Protein AF-A0A3N2QDE2-F1 (afdb_monomer_lite)

Organism: NCBI:txid247481

InterPro domains:
  IPR025381 Domain of unknown function DUF4296 [PF14129] (43-123)

pLDDT: mean 74.93, std 13.29, range [46.34, 93.94]

Sequence (128 aa):
MKKTTRTLLTFVLSLVLSFLVTQPPSATPPLPPPAPPPPAPIIINDTIFVHIIRDMELLNSWIIDQDFSKETMEALRNQNYQKILALYEVDGASFKESTKYYLTDSVERALSIYKKVYSALEELLPPT

Secondary structure (DSSP, 8-state):
---SHHHHHHHHHHHHHHHHTT------PPPPPPPPPPPPP----HHHHHHHHHHHHHHHHHHHHTT--HHHHHHHHHHHHHHHHHHTT--HHHHHHHHIIIIIHHHHHHHHHHHHHHHHHHHTSPP-

Foldseek 3Di:
DDDDPVVVVVVVVVVVVVVVVPDDPDDDDPDDPPDPDDPDQPPDPVVLLVVLVVVLVVVLVVLVVVPDDPVVSVVVSVVVLVVSCVVSVHDPVSSVVVCCVVPPVVVVVVVVVVVVVVVVVVVVDDDD

Structure (mmCIF, N/CA/C/O backbone):
data_AF-A0A3N2QDE2-F1
#
_entry.id   AF-A0A3N2QDE2-F1
#
loop_
_atom_site.group_PDB
_atom_site.id
_atom_site.type_symbol
_atom_site.label_atom_id
_atom_site.label_alt_id
_atom_site.label_comp_id
_atom_site.label_asym_id
_atom_site.label_entity_id
_atom_site.label_seq_id
_atom_site.pdbx_PDB_ins_code
_atom_site.Cartn_x
_atom_site.Cartn_y
_atom_site.Cartn_z
_atom_site.occupancy
_atom_site.B_iso_or_equiv
_atom_site.auth_seq_id
_atom_site.auth_comp_id
_atom_site.auth_asym_id
_atom_site.auth_atom_id
_atom_site.pdbx_PDB_model_num
ATOM 1 N N . MET A 1 1 ? 36.428 71.397 -51.773 1.00 46.34 1 MET A N 1
ATOM 2 C CA . MET A 1 1 ? 36.933 70.097 -52.271 1.00 46.34 1 MET A CA 1
ATOM 3 C C . MET A 1 1 ? 35.771 69.107 -52.337 1.00 46.34 1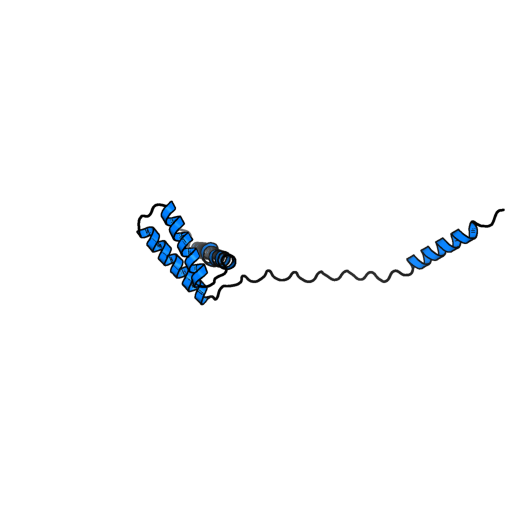 MET A C 1
ATOM 5 O O . MET A 1 1 ? 35.339 68.596 -51.317 1.00 46.34 1 MET A O 1
ATOM 9 N N . LYS A 1 2 ? 35.187 68.933 -53.529 1.00 54.31 2 LYS A N 1
ATOM 10 C CA . LYS A 1 2 ? 34.054 68.042 -53.837 1.00 54.31 2 LYS A CA 1
ATOM 11 C C . LYS A 1 2 ? 34.614 66.817 -54.563 1.00 54.31 2 LYS A C 1
ATOM 13 O O . LYS A 1 2 ? 34.974 66.995 -55.721 1.00 54.31 2 LYS A O 1
ATOM 18 N N . LYS A 1 3 ? 34.717 65.636 -53.928 1.00 53.00 3 LYS A N 1
ATOM 19 C CA . LYS A 1 3 ? 34.875 64.330 -54.629 1.00 53.00 3 LYS A CA 1
ATOM 20 C C . LYS A 1 3 ? 34.899 63.065 -53.742 1.00 53.00 3 LYS A C 1
ATOM 22 O O . LYS A 1 3 ? 35.354 62.037 -54.213 1.00 53.00 3 LYS A O 1
ATOM 27 N N . THR A 1 4 ? 34.386 63.080 -52.508 1.00 56.06 4 THR A N 1
ATOM 28 C CA . THR A 1 4 ? 34.511 61.898 -51.614 1.00 56.06 4 THR A CA 1
ATOM 29 C C . THR A 1 4 ? 33.205 61.113 -51.422 1.00 56.06 4 THR A C 1
ATOM 31 O O . THR A 1 4 ? 33.228 59.946 -51.055 1.00 56.06 4 THR A O 1
ATOM 34 N N . THR A 1 5 ? 32.045 61.693 -51.741 1.00 53.81 5 THR A N 1
ATOM 35 C CA . THR A 1 5 ? 30.739 61.092 -51.400 1.00 53.81 5 THR A CA 1
ATOM 36 C C . THR A 1 5 ? 30.203 60.100 -52.443 1.00 53.81 5 THR A C 1
ATOM 38 O O . THR A 1 5 ? 29.300 59.327 -52.145 1.00 53.81 5 THR A O 1
ATOM 41 N N . ARG A 1 6 ? 30.751 60.087 -53.669 1.00 52.44 6 ARG A N 1
ATOM 42 C CA . ARG A 1 6 ? 30.281 59.189 -54.745 1.00 52.44 6 ARG A CA 1
ATOM 43 C C . ARG A 1 6 ? 30.857 57.774 -54.672 1.00 52.44 6 ARG A C 1
ATOM 45 O O . ARG A 1 6 ? 30.220 56.863 -55.172 1.00 52.44 6 ARG A O 1
ATOM 52 N N . THR A 1 7 ? 32.008 57.573 -54.035 1.00 53.81 7 THR A N 1
ATOM 53 C CA . THR A 1 7 ? 32.658 56.252 -53.967 1.00 53.81 7 THR A CA 1
ATOM 54 C C . THR A 1 7 ? 32.082 55.389 -52.844 1.00 53.81 7 THR A C 1
ATOM 56 O O . THR A 1 7 ? 31.934 54.184 -53.007 1.00 53.81 7 THR A O 1
ATOM 59 N N . LEU A 1 8 ? 31.679 56.006 -51.726 1.00 53.50 8 LEU A N 1
ATOM 60 C CA . LEU A 1 8 ? 31.118 55.286 -50.580 1.00 53.50 8 LEU A CA 1
ATOM 61 C C . LEU A 1 8 ? 29.722 54.710 -50.883 1.00 53.50 8 LEU A C 1
ATOM 63 O O . LEU A 1 8 ? 29.414 53.592 -50.484 1.00 53.50 8 LEU A O 1
ATOM 67 N N . LEU A 1 9 ? 28.900 55.451 -51.637 1.00 53.97 9 LEU A N 1
ATOM 68 C CA . LEU A 1 9 ? 27.537 55.037 -51.981 1.00 53.97 9 LEU A CA 1
ATOM 69 C C . LEU A 1 9 ? 27.529 53.797 -52.893 1.00 53.97 9 LEU A C 1
ATOM 71 O O . LEU A 1 9 ? 26.714 52.900 -52.703 1.00 53.97 9 LEU A O 1
ATOM 75 N N . THR A 1 10 ? 28.473 53.709 -53.833 1.00 56.34 10 THR A N 1
ATOM 76 C CA . THR A 1 10 ? 28.599 52.566 -54.752 1.00 56.34 10 THR A CA 1
ATOM 77 C C . THR A 1 10 ? 29.089 51.304 -54.039 1.00 56.34 10 THR A C 1
ATOM 79 O O . THR A 1 10 ? 28.618 50.211 -54.343 1.00 56.34 10 THR A O 1
ATOM 82 N N . PHE A 1 11 ? 29.978 51.441 -53.048 1.00 57.97 11 PHE A N 1
ATOM 83 C CA . PHE A 1 11 ? 30.447 50.307 -52.244 1.00 57.97 11 PHE A CA 1
ATOM 84 C C . PHE A 1 11 ? 29.346 49.732 -51.348 1.00 57.97 11 PHE A C 1
ATOM 86 O O . PHE A 1 11 ? 29.175 48.517 -51.302 1.00 57.97 11 PHE A O 1
ATOM 93 N N . VAL A 1 12 ? 28.556 50.586 -50.689 1.00 60.44 12 VAL A N 1
ATOM 94 C CA . VAL A 1 12 ? 27.446 50.132 -49.833 1.00 60.44 12 VAL A CA 1
ATOM 95 C C . VAL A 1 12 ? 26.344 49.476 -50.670 1.00 60.44 12 VAL A C 1
ATOM 97 O O . VAL A 1 12 ? 25.845 48.417 -50.297 1.00 60.44 12 VAL A O 1
ATOM 100 N N . LEU A 1 13 ? 26.020 50.032 -51.844 1.00 57.16 13 LEU A N 1
ATOM 101 C CA . LEU A 1 13 ? 25.009 49.457 -52.736 1.00 57.16 13 LEU A CA 1
ATOM 102 C C . LEU A 1 13 ? 25.439 48.089 -53.300 1.00 57.16 13 LEU A C 1
ATOM 104 O O . LEU A 1 13 ? 24.618 47.179 -53.392 1.00 57.16 13 LEU A O 1
ATOM 108 N N . SER A 1 14 ? 26.730 47.910 -53.606 1.00 56.47 14 SER A N 1
ATOM 109 C CA . SER A 1 14 ? 27.271 46.633 -54.093 1.00 56.47 14 SER A CA 1
ATOM 110 C C . SER A 1 14 ? 27.391 45.569 -52.992 1.00 56.47 14 SER A C 1
ATOM 112 O O . SER A 1 14 ? 27.295 44.376 -53.287 1.00 56.47 14 SER A O 1
ATOM 114 N N . LEU A 1 15 ? 27.546 45.979 -51.726 1.00 57.53 15 LEU A N 1
ATOM 115 C CA . LEU A 1 15 ? 27.544 45.065 -50.579 1.00 57.53 15 LEU A CA 1
ATOM 116 C C . LEU A 1 15 ? 26.126 44.550 -50.279 1.00 57.53 15 LEU A C 1
ATOM 118 O O . LEU A 1 15 ? 25.944 43.364 -50.014 1.00 57.53 15 LEU A O 1
ATOM 122 N N . VAL A 1 16 ? 25.117 45.423 -50.383 1.00 58.28 16 VAL A N 1
ATOM 123 C CA . VAL A 1 16 ? 23.704 45.073 -50.156 1.00 58.28 16 VAL A CA 1
ATOM 124 C C . VAL A 1 16 ? 23.155 44.190 -51.282 1.00 58.28 16 VAL A C 1
ATOM 126 O O . VAL A 1 16 ? 22.449 43.223 -51.000 1.00 58.28 16 VAL A O 1
ATOM 129 N N . LEU A 1 17 ? 23.532 44.442 -52.545 1.00 54.09 17 LEU A N 1
ATOM 130 C CA . LEU A 1 17 ? 23.137 43.579 -53.669 1.00 54.09 17 LEU A CA 1
ATOM 131 C C . LEU A 1 17 ? 23.754 42.173 -53.578 1.00 54.09 17 LEU A C 1
ATOM 133 O O . LEU A 1 17 ? 23.081 41.193 -53.884 1.00 54.09 17 LEU A O 1
ATOM 137 N N . SER A 1 18 ? 25.001 42.062 -53.107 1.00 54.56 18 SER A N 1
ATOM 138 C CA . SER A 1 18 ? 25.666 40.763 -52.900 1.00 54.56 18 SER A CA 1
ATOM 139 C C . SER A 1 18 ? 25.034 39.954 -51.756 1.00 54.56 18 SER A C 1
ATOM 141 O O . SER A 1 18 ? 25.024 38.723 -51.792 1.00 54.56 18 SER A O 1
ATOM 143 N N . PHE A 1 19 ? 24.456 40.636 -50.760 1.00 53.88 19 PHE A N 1
ATOM 144 C CA . PHE A 1 19 ? 23.750 39.996 -49.647 1.00 53.88 19 PHE A CA 1
ATOM 145 C C . PHE A 1 19 ? 22.353 39.483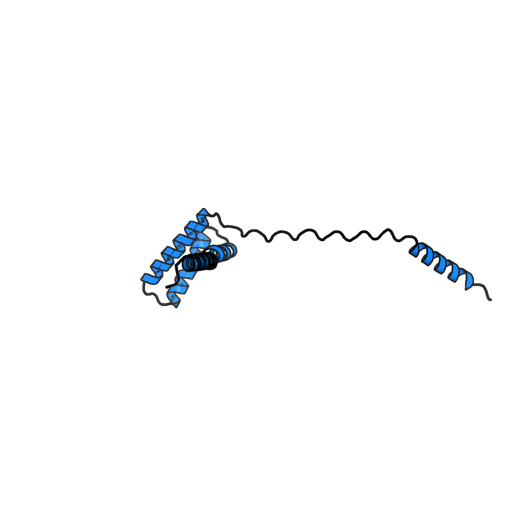 -50.033 1.00 53.88 19 PHE A C 1
ATOM 147 O O . PHE A 1 19 ? 21.908 38.480 -49.480 1.00 53.88 19 PHE A O 1
ATOM 154 N N . LEU A 1 20 ? 21.670 40.116 -50.998 1.00 50.72 20 LEU A N 1
ATOM 155 C CA . LEU A 1 20 ? 20.339 39.679 -51.446 1.00 50.72 20 LEU A CA 1
ATOM 156 C C . LEU A 1 20 ? 20.362 38.458 -52.382 1.00 50.72 20 LEU A C 1
ATOM 158 O O . LEU A 1 20 ? 19.394 37.706 -52.409 1.00 50.72 20 LEU A O 1
ATOM 162 N N . VAL A 1 21 ? 21.442 38.242 -53.141 1.00 53.72 21 VAL A N 1
ATOM 163 C CA . VAL A 1 21 ? 21.528 37.149 -54.137 1.00 53.72 21 VAL A CA 1
ATOM 164 C C . VAL A 1 21 ? 21.965 35.810 -53.516 1.00 53.72 21 VAL A C 1
ATOM 166 O O . VAL A 1 21 ? 21.837 34.765 -54.147 1.00 53.72 21 VAL A O 1
ATOM 169 N N . THR A 1 22 ? 22.403 35.804 -52.254 1.00 46.81 22 THR A N 1
ATOM 170 C CA . THR A 1 22 ? 22.934 34.605 -51.576 1.00 46.81 22 THR A CA 1
ATOM 171 C C . THR A 1 22 ? 21.992 34.073 -50.490 1.00 46.81 22 THR A C 1
ATOM 173 O O . THR A 1 22 ? 22.444 33.622 -49.439 1.00 46.81 22 THR A O 1
ATOM 176 N N . GLN A 1 23 ? 20.674 34.127 -50.701 1.00 52.31 23 GLN A N 1
ATOM 177 C CA . GLN A 1 23 ? 19.757 33.354 -49.861 1.00 52.31 23 GLN A CA 1
ATOM 178 C C . GLN A 1 23 ? 19.610 31.936 -50.433 1.00 52.31 23 GLN A C 1
ATOM 180 O O . GLN A 1 23 ? 19.085 31.780 -51.537 1.00 52.31 23 GLN A O 1
ATOM 185 N N . PRO A 1 24 ? 20.071 30.890 -49.722 1.00 59.91 24 PRO A N 1
ATOM 186 C CA . PRO A 1 24 ? 19.755 29.519 -50.095 1.00 59.91 24 PRO A CA 1
ATOM 187 C C . PRO A 1 24 ? 18.236 29.289 -49.985 1.00 59.91 24 PRO A C 1
ATOM 189 O O . PRO A 1 24 ? 17.568 29.972 -49.201 1.00 59.91 24 PRO A O 1
ATOM 192 N N . PRO A 1 25 ? 17.670 28.336 -50.748 1.00 56.22 25 PRO A N 1
ATOM 193 C CA . PRO A 1 25 ? 16.259 27.992 -50.633 1.00 56.22 25 PRO A CA 1
ATOM 194 C C . PRO A 1 25 ? 15.939 27.641 -49.178 1.00 56.22 25 PRO A C 1
ATOM 196 O O . PRO A 1 25 ? 16.648 26.855 -48.549 1.00 56.22 25 PRO A O 1
ATOM 199 N N . SER A 1 26 ? 14.893 28.268 -48.639 1.00 59.03 26 SER A N 1
ATOM 200 C CA . SER A 1 26 ? 14.425 28.048 -47.274 1.00 59.03 26 SER A CA 1
ATOM 201 C C . SER A 1 26 ? 14.039 26.576 -47.115 1.00 59.03 26 SER A C 1
ATOM 203 O O . SER A 1 26 ? 12.999 26.134 -47.600 1.00 59.03 26 SER A O 1
ATOM 205 N N . ALA A 1 27 ? 14.921 25.800 -46.488 1.00 60.44 27 ALA A N 1
ATOM 206 C CA . ALA A 1 27 ? 14.602 24.459 -46.043 1.00 60.44 27 ALA A CA 1
ATOM 207 C C . ALA A 1 27 ? 13.598 24.587 -44.893 1.00 60.44 27 ALA A C 1
ATOM 209 O O . ALA A 1 27 ? 13.864 25.260 -43.896 1.00 60.44 27 ALA A O 1
ATOM 210 N N . THR A 1 28 ? 12.436 23.956 -45.046 1.00 63.75 28 THR A N 1
ATOM 211 C CA . THR A 1 28 ? 11.473 23.735 -43.963 1.00 63.75 28 THR A CA 1
ATOM 212 C C . THR A 1 28 ? 12.202 23.264 -42.702 1.00 63.75 28 THR A C 1
ATOM 214 O O . THR A 1 28 ? 13.023 22.346 -42.809 1.00 63.75 28 THR A O 1
ATOM 217 N N . PRO A 1 29 ? 11.930 23.851 -41.520 1.00 66.06 29 PRO A N 1
ATOM 218 C CA . PRO A 1 29 ? 12.539 23.378 -40.288 1.00 66.06 29 PRO A CA 1
ATOM 219 C C . PRO A 1 29 ? 12.165 21.902 -40.089 1.00 66.06 29 PRO A C 1
ATOM 221 O O . PRO A 1 29 ? 11.010 21.534 -40.327 1.00 66.06 29 PRO A O 1
ATOM 224 N N . PRO A 1 30 ? 13.116 21.040 -39.693 1.00 68.94 30 PRO A N 1
ATOM 225 C CA . PRO A 1 30 ? 12.791 19.663 -39.367 1.00 68.94 30 PRO A CA 1
ATOM 226 C C . PRO A 1 30 ? 11.751 19.659 -38.243 1.00 68.94 30 PRO A C 1
ATOM 228 O O . PRO A 1 30 ? 11.862 20.425 -37.283 1.00 68.94 30 PRO A O 1
ATOM 231 N N . LEU A 1 31 ? 10.727 18.811 -38.379 1.00 68.31 31 LEU A N 1
ATOM 232 C CA . LEU A 1 31 ? 9.784 18.526 -37.299 1.00 68.31 31 LEU A CA 1
ATOM 233 C C . LEU A 1 31 ? 10.585 18.213 -36.023 1.00 68.31 31 LEU A C 1
ATOM 235 O O . LEU A 1 31 ? 11.539 17.430 -36.106 1.00 68.31 31 LEU A O 1
ATOM 239 N N . PRO A 1 32 ? 10.245 18.811 -34.862 1.00 73.44 32 PRO A N 1
ATOM 240 C CA . PRO A 1 32 ? 10.893 18.440 -33.617 1.00 73.44 32 PRO A CA 1
ATOM 241 C C . PRO A 1 32 ? 10.736 16.927 -33.426 1.00 73.44 32 PRO A C 1
ATOM 243 O O . PRO A 1 32 ? 9.671 16.383 -33.746 1.00 73.44 32 PRO A O 1
ATOM 246 N N . PRO A 1 33 ? 11.788 16.231 -32.962 1.00 77.44 33 PRO A N 1
ATOM 247 C CA . PRO A 1 33 ? 11.696 14.804 -32.709 1.00 77.44 33 PRO A CA 1
ATOM 248 C C . PRO A 1 33 ? 10.500 14.539 -31.783 1.00 77.44 33 PRO A C 1
ATOM 250 O O . PRO A 1 33 ? 10.231 15.360 -30.898 1.00 77.44 33 PRO A O 1
ATOM 253 N N . PRO A 1 34 ? 9.760 13.434 -31.986 1.00 75.69 34 PRO A N 1
ATOM 254 C CA . PRO A 1 34 ? 8.667 13.075 -31.096 1.00 75.69 34 PRO A CA 1
ATOM 255 C C . PRO A 1 34 ? 9.181 13.082 -29.656 1.00 75.69 34 PRO A C 1
ATOM 257 O O . PRO A 1 34 ? 10.261 12.554 -29.376 1.00 75.69 34 PRO A O 1
ATOM 260 N N . ALA A 1 35 ? 8.428 13.735 -28.766 1.00 77.00 35 ALA A N 1
ATOM 261 C CA . ALA A 1 35 ? 8.758 13.758 -27.351 1.00 77.00 35 ALA A CA 1
ATOM 262 C C . ALA A 1 35 ? 8.964 12.311 -26.869 1.00 77.00 35 ALA A C 1
ATOM 264 O O . ALA A 1 35 ? 8.201 11.430 -27.288 1.00 77.00 35 ALA A O 1
ATOM 265 N N . PRO A 1 36 ? 9.976 12.047 -26.023 1.00 74.56 36 PRO A N 1
ATOM 266 C CA . PRO A 1 36 ? 10.140 10.730 -25.433 1.00 74.56 36 PRO A CA 1
ATOM 267 C C . PRO A 1 36 ? 8.810 10.306 -24.801 1.00 74.56 36 PRO A C 1
ATOM 269 O O . PRO A 1 36 ? 8.163 11.147 -24.162 1.00 74.56 36 PRO A O 1
ATOM 272 N N . PRO A 1 37 ? 8.375 9.046 -24.975 1.00 69.88 37 PRO A N 1
ATOM 273 C CA . PRO A 1 37 ? 7.235 8.551 -24.223 1.00 69.88 37 PRO A CA 1
ATOM 274 C C . PRO A 1 37 ? 7.491 8.806 -22.730 1.00 69.88 37 PRO A C 1
ATOM 276 O O . PRO A 1 37 ? 8.648 8.724 -22.296 1.00 69.88 37 PRO A O 1
ATOM 279 N N . PRO A 1 38 ? 6.450 9.153 -21.948 1.00 64.56 38 PRO A N 1
ATOM 280 C CA . PRO A 1 38 ? 6.613 9.310 -20.513 1.00 64.56 38 PRO A CA 1
ATOM 28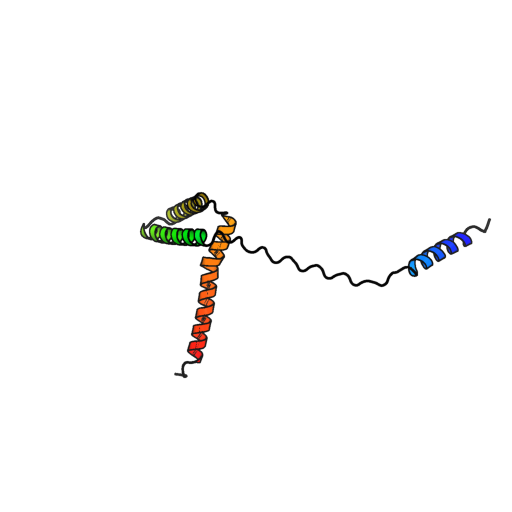1 C C . PRO A 1 38 ? 7.286 8.047 -19.962 1.00 64.56 38 PRO A C 1
ATOM 283 O O . PRO A 1 38 ? 6.971 6.949 -20.439 1.00 64.56 38 PRO A O 1
ATOM 286 N N . PRO A 1 39 ? 8.242 8.184 -19.025 1.00 55.66 39 PRO A N 1
ATOM 287 C CA . PRO A 1 39 ? 8.915 7.030 -18.455 1.00 55.66 39 PRO A CA 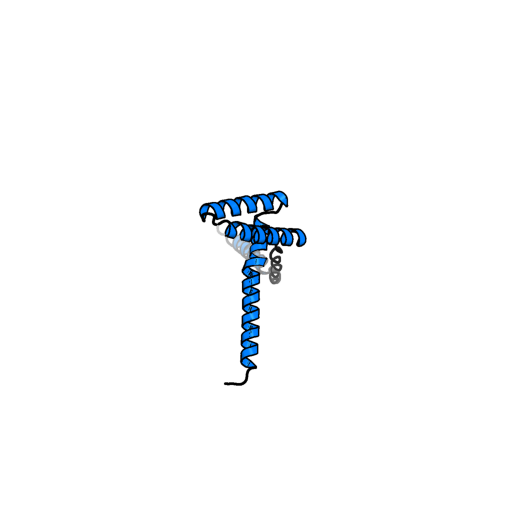1
ATOM 288 C C . PRO A 1 39 ? 7.853 6.053 -17.961 1.00 55.66 39 PRO A C 1
ATOM 290 O O . PRO A 1 39 ? 6.913 6.445 -17.265 1.00 55.66 39 PRO A O 1
ATOM 293 N N . ALA A 1 40 ? 7.971 4.793 -18.385 1.00 56.41 40 ALA A N 1
ATOM 294 C CA . ALA A 1 40 ? 7.109 3.747 -17.869 1.00 56.41 40 ALA A CA 1
ATOM 295 C C . ALA A 1 40 ? 7.248 3.748 -16.338 1.00 56.41 40 ALA A C 1
ATOM 297 O O . ALA A 1 40 ? 8.380 3.883 -15.853 1.00 56.41 40 ALA A O 1
ATOM 298 N N . PRO A 1 41 ? 6.140 3.641 -15.581 1.00 56.19 41 PRO A N 1
ATOM 299 C CA . PRO A 1 41 ? 6.234 3.544 -14.134 1.00 56.19 41 PRO A CA 1
ATOM 300 C C . PRO A 1 41 ? 7.201 2.408 -13.813 1.00 56.19 41 PRO A C 1
ATOM 302 O O . PRO A 1 41 ? 7.128 1.340 -14.426 1.00 56.19 41 PRO A O 1
ATOM 305 N N . ILE A 1 42 ? 8.152 2.659 -12.914 1.00 61.66 42 ILE A N 1
ATOM 306 C CA . ILE A 1 42 ? 9.060 1.620 -12.441 1.00 61.66 42 ILE A CA 1
ATOM 307 C C . ILE A 1 42 ? 8.188 0.659 -11.642 1.00 61.66 42 ILE A C 1
ATOM 309 O O . ILE A 1 42 ? 7.889 0.886 -10.471 1.00 61.66 42 ILE A O 1
ATOM 313 N N . ILE A 1 43 ? 7.708 -0.380 -12.318 1.00 57.12 43 ILE A N 1
ATOM 314 C CA . ILE A 1 43 ? 6.948 -1.440 -11.686 1.00 57.12 43 ILE A CA 1
ATOM 315 C C . ILE A 1 43 ? 7.944 -2.172 -10.790 1.00 57.12 43 ILE A C 1
ATOM 317 O O . ILE A 1 43 ? 8.854 -2.858 -11.261 1.00 57.12 43 ILE A O 1
ATOM 321 N N . ILE A 1 44 ? 7.808 -1.947 -9.483 1.00 65.19 44 ILE A N 1
ATOM 322 C CA . ILE A 1 44 ? 8.443 -2.766 -8.450 1.00 65.19 44 ILE A CA 1
ATOM 323 C C . ILE A 1 44 ? 8.160 -4.212 -8.820 1.00 65.19 44 ILE A C 1
ATOM 325 O O . ILE A 1 44 ? 7.005 -4.511 -9.103 1.00 65.19 44 ILE A O 1
ATOM 329 N N . ASN A 1 45 ? 9.194 -5.064 -8.832 1.00 71.81 45 ASN A N 1
ATOM 330 C CA . ASN A 1 45 ? 9.099 -6.497 -9.133 1.00 71.81 45 ASN A CA 1
ATOM 331 C C . ASN A 1 45 ? 7.699 -7.030 -8.797 1.00 71.81 45 ASN A C 1
ATOM 333 O O . ASN A 1 45 ? 7.337 -7.060 -7.619 1.00 71.81 45 ASN A O 1
ATOM 337 N N . ASP A 1 46 ? 6.930 -7.407 -9.824 1.00 73.31 46 ASP A N 1
ATOM 338 C CA . ASP A 1 46 ? 5.494 -7.697 -9.709 1.00 73.31 46 ASP A CA 1
ATOM 339 C C . ASP A 1 46 ? 5.186 -8.667 -8.566 1.00 73.31 46 ASP A C 1
ATOM 341 O O . ASP A 1 46 ? 4.192 -8.527 -7.855 1.00 73.31 46 ASP A O 1
ATOM 345 N N . THR A 1 47 ? 6.085 -9.626 -8.333 1.00 78.12 47 THR A N 1
ATOM 346 C CA . THR A 1 47 ? 5.943 -10.586 -7.238 1.00 78.12 47 THR A CA 1
ATOM 347 C C . THR A 1 47 ? 6.056 -9.895 -5.882 1.00 78.12 47 THR A C 1
ATOM 349 O O . THR A 1 47 ? 5.196 -10.094 -5.030 1.00 78.12 47 THR A O 1
ATOM 352 N N . ILE A 1 48 ? 7.077 -9.061 -5.671 1.00 79.31 48 ILE A N 1
ATOM 353 C CA . ILE A 1 48 ? 7.261 -8.306 -4.422 1.00 79.31 48 ILE A CA 1
ATOM 354 C C . ILE A 1 48 ? 6.084 -7.350 -4.209 1.00 79.31 48 ILE A C 1
ATOM 356 O O . ILE A 1 48 ? 5.530 -7.300 -3.114 1.00 79.31 48 ILE A O 1
ATOM 360 N N . PHE A 1 49 ? 5.650 -6.656 -5.263 1.00 80.56 49 PHE A N 1
ATOM 361 C CA . PHE A 1 49 ? 4.513 -5.744 -5.194 1.00 80.56 49 PHE A CA 1
ATOM 362 C C . PHE A 1 49 ? 3.232 -6.455 -4.728 1.00 80.56 49 PHE A C 1
ATOM 364 O O . PHE A 1 49 ? 2.590 -5.998 -3.783 1.00 80.56 49 PHE A O 1
ATOM 371 N N . VAL A 1 50 ? 2.898 -7.613 -5.309 1.00 81.50 50 VAL A N 1
ATOM 372 C CA . VAL A 1 50 ? 1.721 -8.406 -4.905 1.00 81.50 50 VAL A CA 1
ATOM 373 C C . VAL A 1 50 ? 1.797 -8.842 -3.440 1.00 81.50 50 VAL A C 1
ATOM 375 O O . VAL A 1 50 ? 0.800 -8.745 -2.723 1.00 81.50 50 VAL A O 1
ATOM 378 N N . HIS A 1 51 ? 2.966 -9.296 -2.977 1.00 83.38 51 HIS A N 1
ATOM 379 C CA . HIS A 1 51 ? 3.144 -9.694 -1.577 1.00 83.38 51 HIS A CA 1
ATOM 380 C C . HIS A 1 51 ? 2.941 -8.509 -0.634 1.00 83.38 51 HIS A C 1
ATOM 382 O O . HIS A 1 51 ? 2.209 -8.629 0.344 1.00 83.38 51 HIS A O 1
ATOM 388 N N . ILE A 1 52 ? 3.513 -7.353 -0.968 1.00 84.31 52 ILE A N 1
ATOM 389 C CA . ILE A 1 52 ? 3.370 -6.138 -0.170 1.00 84.31 52 ILE A CA 1
ATOM 390 C C . ILE A 1 52 ? 1.904 -5.697 -0.078 1.00 84.31 52 ILE A C 1
ATOM 392 O O . ILE A 1 52 ? 1.429 -5.404 1.019 1.00 84.31 52 ILE A O 1
ATOM 396 N N . ILE A 1 53 ? 1.184 -5.650 -1.203 1.00 83.31 53 ILE A N 1
ATOM 397 C CA . ILE A 1 53 ? -0.225 -5.237 -1.217 1.00 83.31 53 ILE A CA 1
ATOM 398 C C . ILE A 1 53 ? -1.067 -6.173 -0.348 1.00 83.31 53 ILE A C 1
ATOM 400 O O . ILE A 1 53 ? -1.801 -5.701 0.520 1.00 83.31 53 ILE A O 1
ATOM 404 N N . ARG A 1 54 ? -0.893 -7.489 -0.505 1.00 84.69 54 ARG A N 1
ATOM 405 C CA . ARG A 1 54 ? -1.582 -8.490 0.317 1.00 84.69 54 ARG A CA 1
ATOM 406 C C . ARG A 1 54 ? -1.276 -8.312 1.807 1.00 84.69 54 ARG A C 1
ATOM 408 O O . ARG A 1 54 ? -2.186 -8.342 2.631 1.00 84.69 54 ARG A O 1
ATOM 415 N N . ASP A 1 55 ? -0.008 -8.128 2.164 1.00 84.75 55 ASP A N 1
ATOM 416 C CA . ASP A 1 55 ? 0.405 -7.971 3.560 1.00 84.75 55 ASP A CA 1
ATOM 417 C C . ASP A 1 55 ? -0.167 -6.668 4.165 1.00 84.75 55 ASP A C 1
ATOM 419 O O . ASP A 1 55 ? -0.595 -6.657 5.322 1.00 84.75 55 ASP A O 1
ATOM 423 N N . MET A 1 56 ? -0.264 -5.586 3.377 1.00 83.94 56 MET A N 1
ATOM 424 C CA . MET A 1 56 ? -0.933 -4.341 3.782 1.00 83.94 56 MET A CA 1
ATOM 425 C C . MET A 1 56 ? -2.441 -4.516 3.994 1.00 83.94 56 MET A C 1
ATOM 427 O O . MET A 1 56 ? -2.984 -3.966 4.954 1.00 83.94 56 MET A O 1
ATOM 431 N N . GLU A 1 57 ? -3.128 -5.257 3.124 1.00 84.69 57 GLU A N 1
ATOM 432 C CA . GLU A 1 57 ? -4.560 -5.547 3.268 1.00 84.69 57 GLU A CA 1
ATOM 433 C C . GLU A 1 57 ? -4.837 -6.361 4.535 1.00 84.69 57 GLU A C 1
ATOM 435 O O . GLU A 1 57 ? -5.661 -5.949 5.353 1.00 84.69 57 GLU A O 1
ATOM 440 N N . LEU A 1 58 ? -4.087 -7.448 4.753 1.00 85.25 58 LEU A N 1
ATOM 441 C CA . LEU A 1 58 ? -4.208 -8.289 5.949 1.00 85.25 58 LEU A CA 1
ATOM 442 C C . LEU A 1 58 ? -3.967 -7.492 7.233 1.00 85.25 58 LEU A C 1
ATOM 444 O O . LEU A 1 58 ? -4.725 -7.609 8.198 1.00 85.25 58 LEU A O 1
ATOM 448 N N . LEU A 1 59 ? -2.939 -6.644 7.236 1.00 84.50 59 LEU A N 1
ATOM 449 C CA . LEU A 1 59 ? -2.640 -5.785 8.372 1.00 84.50 59 LEU A CA 1
ATOM 450 C C . LEU A 1 59 ? -3.756 -4.763 8.622 1.00 84.50 59 LEU A C 1
ATOM 452 O O . LEU A 1 59 ? -4.136 -4.544 9.771 1.00 84.50 59 LEU A O 1
ATOM 456 N N . ASN A 1 60 ? -4.285 -4.129 7.573 1.00 84.38 60 ASN A N 1
ATOM 457 C CA . ASN A 1 60 ? -5.373 -3.165 7.712 1.00 84.38 60 ASN A CA 1
ATOM 458 C C . ASN A 1 60 ? -6.635 -3.816 8.279 1.00 84.38 60 ASN A C 1
ATOM 460 O O . ASN A 1 60 ? -7.262 -3.219 9.154 1.00 84.38 60 ASN A O 1
ATOM 464 N N . SER A 1 61 ? -6.976 -5.021 7.818 1.00 84.56 61 SER A N 1
ATOM 465 C CA . SER A 1 61 ? -8.084 -5.808 8.362 1.00 84.56 61 SER A CA 1
ATOM 466 C C . SER A 1 61 ? -7.868 -6.136 9.834 1.00 84.56 61 SER A C 1
ATOM 468 O O . SER A 1 61 ? -8.769 -5.912 10.638 1.00 84.56 61 SER A O 1
ATOM 470 N N . TRP A 1 62 ? -6.667 -6.589 10.204 1.00 89.12 62 TRP A N 1
ATOM 471 C CA . TRP A 1 62 ? -6.345 -6.888 11.597 1.00 89.12 62 TRP A CA 1
ATOM 472 C C . TRP A 1 62 ? -6.444 -5.644 12.489 1.00 89.12 62 TRP A C 1
ATOM 474 O O . TRP A 1 62 ? -7.092 -5.702 13.523 1.00 89.12 62 TRP A O 1
ATOM 484 N N . ILE A 1 63 ? -5.880 -4.499 12.081 1.00 85.69 63 ILE A N 1
ATOM 485 C CA . ILE A 1 63 ? -5.927 -3.248 12.865 1.00 85.69 63 ILE A CA 1
ATOM 486 C C . ILE A 1 63 ? -7.371 -2.789 13.120 1.00 85.69 63 ILE A C 1
ATOM 488 O O . ILE A 1 63 ? -7.666 -2.321 14.217 1.00 85.69 63 ILE A O 1
ATOM 492 N N . ILE A 1 64 ? -8.253 -2.905 12.120 1.00 82.94 64 ILE A N 1
ATOM 493 C CA . ILE A 1 64 ? -9.671 -2.525 12.247 1.00 82.94 64 ILE A CA 1
ATOM 494 C C . ILE A 1 64 ? -10.383 -3.393 13.293 1.00 82.94 64 ILE A C 1
ATOM 496 O O . ILE A 1 64 ? -11.228 -2.888 14.025 1.00 82.94 64 ILE A O 1
ATOM 500 N N . ASP A 1 65 ? -10.019 -4.670 13.391 1.00 89.00 65 ASP A N 1
ATOM 501 C CA . ASP A 1 65 ? -10.617 -5.625 14.329 1.00 89.00 65 ASP A CA 1
ATOM 502 C C . ASP A 1 65 ? -10.230 -5.366 15.801 1.00 89.00 65 ASP A C 1
ATOM 504 O O . ASP A 1 65 ? -10.896 -5.838 16.714 1.00 89.00 65 ASP A O 1
ATOM 508 N N . GLN A 1 66 ? -9.170 -4.590 16.060 1.00 87.06 66 GLN A N 1
ATOM 509 C CA . GLN A 1 66 ? -8.650 -4.359 17.416 1.00 87.06 66 GLN A CA 1
ATOM 510 C C . GLN A 1 66 ? -9.275 -3.157 18.161 1.00 87.06 66 GLN A C 1
ATOM 512 O O . GLN A 1 66 ? -8.817 -2.827 19.252 1.00 87.06 66 GLN A O 1
ATOM 517 N N . ASP A 1 67 ? -10.279 -2.482 17.588 1.00 89.56 67 ASP A N 1
ATOM 518 C CA . ASP A 1 67 ? -10.975 -1.317 18.181 1.00 89.56 67 ASP A CA 1
ATOM 519 C C . ASP A 1 67 ? -10.034 -0.186 18.665 1.00 89.56 67 ASP A C 1
ATOM 521 O O . ASP A 1 67 ? -10.239 0.476 19.685 1.00 89.56 67 ASP A O 1
ATOM 525 N N . PHE A 1 68 ? -8.937 0.039 17.934 1.00 90.25 68 PHE A N 1
ATOM 526 C CA . PHE A 1 68 ? -8.002 1.117 18.244 1.00 90.25 68 PHE A CA 1
ATOM 527 C C . PHE A 1 68 ? -8.592 2.498 17.941 1.00 90.25 68 PHE A C 1
ATOM 529 O O . PHE A 1 68 ? -9.351 2.694 16.991 1.00 90.25 68 PHE A O 1
ATOM 536 N N . SER A 1 69 ? -8.135 3.510 18.688 1.00 93.25 69 SER A N 1
ATOM 537 C CA . SER A 1 69 ? -8.425 4.906 18.349 1.00 93.25 69 SER A CA 1
ATOM 538 C C . SER A 1 69 ? -7.916 5.251 16.941 1.00 93.25 69 SER A C 1
ATOM 540 O O . SER A 1 69 ? -6.918 4.696 16.473 1.00 93.25 69 SER A O 1
ATOM 542 N N . LYS A 1 70 ? -8.561 6.214 16.271 1.00 90.44 70 LYS A N 1
ATO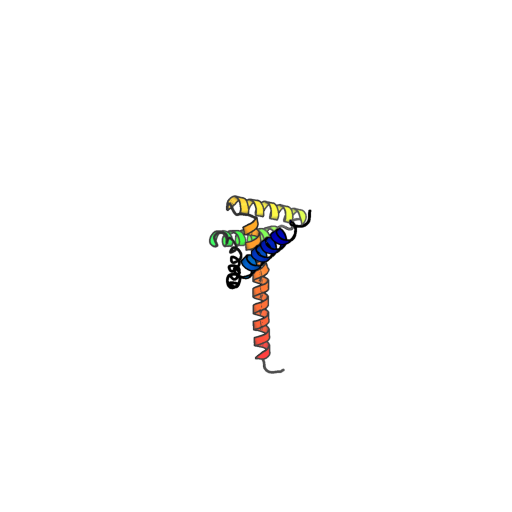M 543 C CA . LYS A 1 70 ? -8.164 6.649 14.922 1.00 90.44 70 LYS A CA 1
ATOM 544 C C . LYS A 1 70 ? -6.697 7.086 14.845 1.00 90.44 70 LYS A C 1
ATOM 546 O O . LYS A 1 70 ? -5.998 6.687 13.920 1.00 90.44 70 LYS A O 1
ATOM 551 N N . GLU A 1 71 ? -6.230 7.850 15.830 1.00 93.94 71 GLU A N 1
ATOM 552 C CA . GLU A 1 71 ? -4.838 8.307 15.908 1.00 93.94 71 GLU A CA 1
ATOM 553 C C . GLU A 1 71 ? -3.867 7.124 16.025 1.00 93.94 71 GLU A C 1
ATOM 555 O O . GLU A 1 71 ? -2.879 7.040 15.294 1.00 93.94 71 GLU A O 1
ATOM 560 N N . THR A 1 72 ? -4.186 6.151 16.884 1.00 92.00 72 THR A N 1
ATOM 561 C CA . THR A 1 72 ? -3.389 4.928 17.040 1.00 92.00 72 THR A CA 1
ATOM 562 C C . THR A 1 72 ? -3.368 4.104 15.753 1.00 92.00 72 THR A C 1
ATOM 564 O O . THR A 1 72 ? -2.306 3.631 15.349 1.00 92.00 72 THR A O 1
ATOM 567 N N . MET A 1 73 ? -4.511 3.959 15.075 1.00 90.25 73 MET A N 1
ATOM 568 C CA . MET A 1 73 ? -4.586 3.257 13.792 1.00 90.25 73 MET A CA 1
ATOM 569 C C . MET A 1 73 ? -3.712 3.923 12.728 1.00 90.25 73 MET A C 1
ATOM 571 O O . MET A 1 73 ? -2.983 3.231 12.018 1.00 90.25 73 MET A O 1
ATOM 575 N N . GLU A 1 74 ? -3.756 5.251 12.615 1.00 89.69 74 GLU A N 1
ATOM 576 C CA . GLU A 1 74 ? -2.939 6.003 11.656 1.00 89.69 74 GLU A CA 1
ATOM 577 C C . GLU A 1 74 ? -1.442 5.861 11.957 1.00 89.69 74 GLU A C 1
ATOM 579 O O . GLU A 1 74 ? -0.657 5.575 11.047 1.00 89.69 74 GLU A O 1
ATOM 584 N N . ALA A 1 75 ? -1.047 5.962 13.230 1.00 91.75 75 ALA A N 1
ATOM 585 C CA . ALA A 1 75 ? 0.337 5.769 13.654 1.00 91.75 75 ALA A CA 1
ATOM 586 C C . ALA A 1 75 ? 0.845 4.348 13.348 1.00 91.75 75 ALA A C 1
ATOM 588 O O . ALA A 1 75 ? 1.924 4.193 12.768 1.00 91.75 75 ALA A O 1
ATOM 589 N N . LEU A 1 76 ? 0.058 3.314 13.671 1.00 88.88 76 LEU A N 1
ATOM 590 C CA . LEU A 1 76 ? 0.398 1.913 13.393 1.00 88.88 76 LEU A CA 1
ATOM 591 C C . LEU A 1 76 ? 0.502 1.643 11.891 1.00 88.88 76 LEU A C 1
ATOM 593 O O . LEU A 1 76 ? 1.467 1.021 11.440 1.00 88.88 76 LEU A O 1
ATOM 597 N N . ARG A 1 77 ? -0.456 2.134 11.098 1.00 87.56 77 ARG A N 1
ATOM 598 C CA . ARG A 1 77 ? -0.430 2.006 9.633 1.00 87.56 77 ARG A CA 1
ATOM 599 C C . ARG A 1 77 ? 0.813 2.659 9.045 1.00 87.56 77 ARG A C 1
ATOM 601 O O . ARG A 1 77 ? 1.500 2.025 8.248 1.00 87.56 77 ARG A O 1
ATOM 608 N N . ASN A 1 78 ? 1.140 3.878 9.473 1.00 89.19 78 ASN A N 1
ATOM 609 C CA . ASN A 1 78 ? 2.334 4.572 9.001 1.00 89.19 78 ASN A CA 1
ATOM 610 C C . ASN A 1 78 ? 3.617 3.824 9.394 1.00 89.19 78 ASN A C 1
ATOM 612 O O . ASN A 1 78 ? 4.471 3.586 8.544 1.00 89.19 78 ASN A O 1
ATOM 616 N N . GLN A 1 79 ? 3.746 3.392 10.652 1.00 89.25 79 GLN A N 1
ATOM 617 C CA . GLN A 1 79 ? 4.925 2.648 11.103 1.00 89.25 79 GLN A CA 1
ATOM 618 C C . GLN A 1 79 ? 5.114 1.345 10.315 1.00 89.25 79 GLN A C 1
ATOM 620 O O . GLN A 1 79 ? 6.232 1.013 9.922 1.00 89.25 79 GLN A O 1
ATOM 625 N N . ASN A 1 80 ? 4.036 0.604 10.071 1.00 86.38 80 ASN A N 1
ATOM 626 C CA . ASN A 1 80 ? 4.107 -0.648 9.327 1.00 86.38 80 ASN A CA 1
ATOM 627 C C . ASN A 1 80 ? 4.403 -0.428 7.843 1.00 86.38 80 ASN A C 1
ATOM 629 O O . ASN A 1 80 ? 5.211 -1.159 7.280 1.00 86.38 80 ASN A O 1
ATOM 633 N N . TYR A 1 81 ? 3.841 0.618 7.237 1.00 84.94 81 TYR A N 1
ATOM 634 C CA . TYR A 1 81 ? 4.200 1.030 5.882 1.00 84.94 81 TYR A CA 1
ATOM 635 C C . TYR A 1 81 ? 5.710 1.291 5.757 1.00 84.94 81 TYR A C 1
ATOM 637 O O . TYR A 1 81 ? 6.352 0.761 4.854 1.00 84.94 81 TYR A O 1
ATOM 645 N N . GLN A 1 82 ? 6.310 2.016 6.710 1.00 85.94 82 GLN A N 1
ATOM 646 C CA . GLN A 1 82 ? 7.762 2.250 6.715 1.00 85.94 82 GLN A CA 1
ATOM 647 C C . GLN A 1 82 ? 8.570 0.951 6.865 1.00 85.94 82 GLN A C 1
ATOM 649 O O . GLN A 1 82 ? 9.586 0.781 6.197 1.00 85.94 82 GLN A O 1
ATOM 654 N N . LYS A 1 83 ? 8.115 0.010 7.705 1.00 86.06 83 LYS A N 1
ATOM 655 C CA . LYS A 1 83 ? 8.770 -1.302 7.855 1.00 86.06 83 LYS A CA 1
ATOM 656 C C . LYS A 1 83 ? 8.730 -2.118 6.568 1.00 86.06 83 LYS A C 1
ATOM 658 O O . LYS A 1 83 ? 9.729 -2.738 6.232 1.00 86.06 83 LYS A O 1
ATOM 663 N N . ILE A 1 84 ? 7.601 -2.115 5.864 1.00 83.31 84 ILE A N 1
ATOM 664 C CA . ILE A 1 84 ? 7.444 -2.803 4.579 1.00 83.31 84 ILE A CA 1
ATOM 665 C C . ILE A 1 84 ? 8.408 -2.212 3.547 1.00 83.31 84 ILE A C 1
ATOM 667 O O . ILE A 1 84 ? 9.157 -2.958 2.923 1.00 83.31 84 ILE A O 1
ATOM 671 N N . LEU A 1 85 ? 8.443 -0.882 3.413 1.00 83.25 85 LEU A N 1
ATOM 672 C CA . LEU A 1 85 ? 9.376 -0.221 2.498 1.00 83.25 85 LEU A CA 1
ATOM 673 C C . LEU A 1 85 ? 10.835 -0.572 2.810 1.00 83.25 85 LEU A C 1
ATOM 675 O O . LEU A 1 85 ? 11.599 -0.867 1.896 1.00 83.25 85 LEU A O 1
ATOM 679 N N . ALA A 1 86 ? 11.206 -0.589 4.092 1.00 85.25 86 ALA A N 1
ATOM 680 C CA . ALA A 1 86 ? 12.555 -0.937 4.522 1.00 85.25 86 ALA A CA 1
ATOM 681 C C . ALA A 1 86 ? 12.896 -2.419 4.288 1.00 85.25 86 ALA A C 1
ATOM 683 O O . ALA A 1 86 ? 13.981 -2.720 3.806 1.00 85.25 86 ALA A O 1
ATOM 684 N N . LEU A 1 87 ? 11.983 -3.341 4.614 1.00 83.25 87 LEU A N 1
ATOM 685 C CA . LEU A 1 87 ? 12.209 -4.787 4.509 1.00 83.25 87 LEU A CA 1
ATOM 686 C C . LEU A 1 87 ? 12.424 -5.238 3.063 1.00 83.25 87 LEU A C 1
ATOM 688 O O . LEU A 1 87 ? 13.233 -6.125 2.808 1.00 83.25 87 LEU A O 1
ATOM 692 N N . TYR A 1 88 ? 11.681 -4.641 2.136 1.00 79.25 88 TYR A N 1
ATOM 693 C CA . TYR A 1 88 ? 11.730 -4.993 0.721 1.00 79.25 88 TYR A CA 1
ATOM 694 C C . TYR A 1 88 ? 12.620 -4.047 -0.101 1.00 79.25 88 TYR A C 1
ATOM 696 O O . TYR A 1 88 ? 12.640 -4.163 -1.324 1.00 79.25 88 TYR A O 1
ATOM 704 N N . GLU A 1 89 ? 13.330 -3.119 0.556 1.00 81.75 89 GLU A N 1
ATOM 705 C CA . GLU A 1 89 ? 14.189 -2.100 -0.071 1.00 81.75 89 GLU A CA 1
ATOM 706 C C . GLU A 1 89 ? 13.482 -1.339 -1.208 1.00 81.75 89 GLU A C 1
ATOM 708 O O . GLU A 1 89 ? 14.045 -1.048 -2.264 1.00 81.75 89 GLU A O 1
ATOM 713 N N . VAL A 1 90 ? 12.200 -1.039 -1.001 1.00 76.31 90 VAL A N 1
ATOM 714 C CA . VAL A 1 90 ? 11.331 -0.474 -2.032 1.00 76.31 90 VAL A CA 1
ATOM 715 C C . VAL A 1 90 ? 11.409 1.048 -2.026 1.00 76.31 90 VAL A C 1
ATOM 717 O O . VAL A 1 90 ? 11.253 1.691 -0.986 1.00 76.31 90 VAL A O 1
ATOM 720 N N . ASP A 1 91 ? 11.551 1.639 -3.214 1.00 83.12 91 ASP A N 1
ATOM 721 C CA . ASP A 1 91 ? 11.394 3.080 -3.391 1.00 83.12 91 ASP A CA 1
ATOM 722 C C . ASP A 1 91 ? 9.964 3.525 -3.040 1.00 83.12 91 ASP A C 1
ATOM 724 O O . ASP A 1 91 ? 8.981 3.144 -3.683 1.00 83.12 91 ASP A O 1
ATOM 728 N N . GLY A 1 92 ? 9.846 4.364 -2.011 1.00 79.56 92 GLY A N 1
ATOM 729 C CA . GLY A 1 92 ? 8.553 4.778 -1.472 1.00 79.56 92 GLY A CA 1
ATOM 730 C C . GLY A 1 92 ? 7.704 5.593 -2.451 1.00 79.56 92 GLY A C 1
ATOM 731 O O . GLY A 1 92 ? 6.475 5.510 -2.391 1.00 79.56 92 GLY A O 1
ATOM 732 N N . ALA A 1 93 ? 8.326 6.363 -3.352 1.00 82.19 93 ALA A N 1
ATOM 733 C CA . ALA A 1 93 ? 7.605 7.152 -4.351 1.00 82.19 93 ALA A CA 1
ATOM 734 C C . ALA A 1 93 ? 6.981 6.245 -5.423 1.00 82.19 93 ALA A C 1
ATOM 736 O O . ALA A 1 93 ? 5.763 6.279 -5.619 1.00 82.19 93 ALA A O 1
ATOM 737 N N . SER A 1 94 ? 7.785 5.365 -6.021 1.00 79.62 94 SER A N 1
ATOM 738 C CA . SER A 1 94 ? 7.341 4.379 -7.015 1.00 79.62 94 SER A CA 1
ATOM 739 C C . SER A 1 94 ? 6.307 3.414 -6.432 1.00 79.62 94 SER A C 1
ATOM 741 O O . SER A 1 94 ? 5.343 3.043 -7.106 1.00 79.62 94 SER A O 1
ATOM 743 N N . PHE A 1 95 ? 6.441 3.048 -5.153 1.00 80.38 95 PHE A N 1
ATOM 744 C CA . PHE A 1 95 ? 5.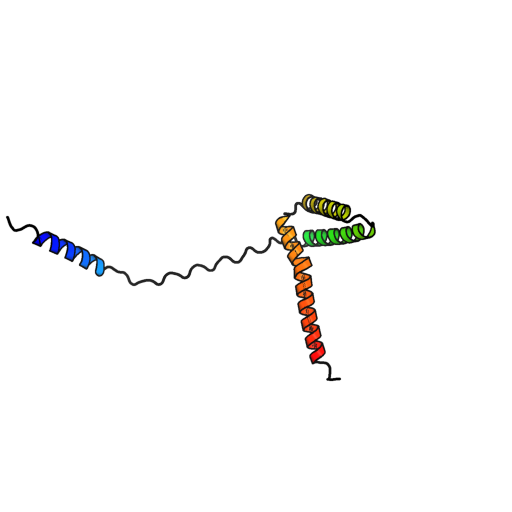454 2.216 -4.467 1.00 80.38 95 PHE A CA 1
ATOM 745 C C . PHE A 1 95 ? 4.120 2.920 -4.279 1.00 80.38 95 PHE A C 1
ATOM 747 O O . PHE A 1 95 ? 3.071 2.321 -4.522 1.00 80.38 95 PHE A O 1
ATOM 754 N N . LYS A 1 96 ? 4.141 4.196 -3.887 1.00 81.19 96 LYS A N 1
ATOM 755 C CA . LYS A 1 96 ? 2.922 4.991 -3.740 1.00 81.19 96 LYS A CA 1
ATOM 756 C C . LYS A 1 96 ? 2.198 5.144 -5.078 1.00 81.19 96 LYS A C 1
ATOM 758 O O . LYS A 1 96 ? 0.977 5.002 -5.117 1.00 81.19 96 LYS A O 1
ATOM 763 N N . GLU A 1 97 ? 2.931 5.392 -6.161 1.00 79.19 97 GLU A N 1
ATOM 764 C CA . GLU A 1 97 ? 2.354 5.451 -7.509 1.00 79.19 97 GLU A CA 1
ATOM 765 C C . GLU A 1 97 ? 1.778 4.100 -7.945 1.00 79.19 97 GLU A C 1
ATOM 767 O O . GLU A 1 97 ? 0.628 4.042 -8.382 1.00 79.19 97 GLU A O 1
ATOM 772 N N . SER A 1 98 ? 2.519 3.009 -7.737 1.00 78.00 98 SER A N 1
ATOM 773 C CA . SER A 1 98 ? 2.064 1.653 -8.069 1.00 78.00 98 SER A CA 1
ATOM 774 C C . SER A 1 98 ? 0.814 1.270 -7.272 1.00 78.00 98 SER A C 1
ATOM 776 O O . SER A 1 98 ? -0.171 0.800 -7.836 1.00 78.00 98 SER A O 1
ATOM 778 N N . THR A 1 99 ? 0.796 1.547 -5.968 1.00 78.38 99 THR A N 1
ATOM 779 C CA . THR A 1 99 ? -0.359 1.291 -5.094 1.00 78.38 99 THR A CA 1
ATOM 780 C C . THR A 1 99 ? -1.579 2.096 -5.535 1.00 78.38 99 THR A C 1
ATOM 782 O O . THR A 1 99 ? -2.675 1.547 -5.616 1.00 78.38 99 THR A O 1
ATOM 785 N N . LYS A 1 100 ? -1.408 3.378 -5.881 1.00 77.50 100 LYS A N 1
ATOM 786 C CA . LYS A 1 100 ? -2.499 4.208 -6.412 1.00 77.50 100 LYS A CA 1
ATOM 787 C C . LYS A 1 100 ? -3.059 3.625 -7.715 1.00 77.50 100 LYS A C 1
ATOM 789 O O . LYS A 1 100 ? -4.271 3.458 -7.836 1.00 77.50 100 LYS A O 1
ATOM 794 N N . TYR A 1 101 ? -2.182 3.250 -8.643 1.00 73.50 101 TYR A N 1
ATOM 795 C CA . TYR A 1 101 ? -2.564 2.672 -9.930 1.00 73.50 101 TYR A CA 1
ATOM 796 C C . TYR A 1 101 ? -3.312 1.331 -9.799 1.00 73.50 101 TYR A C 1
ATOM 798 O O . TYR A 1 101 ? -4.257 1.060 -10.555 1.00 73.50 101 TYR A O 1
ATOM 806 N N . TYR A 1 102 ? -2.891 0.484 -8.854 1.00 69.94 102 TYR A N 1
ATOM 807 C CA . TYR A 1 102 ? -3.414 -0.873 -8.683 1.00 69.94 102 TYR A CA 1
ATOM 808 C C . TYR A 1 102 ? -4.557 -1.006 -7.683 1.00 69.94 102 TYR A C 1
ATOM 810 O O . TYR A 1 102 ? -5.335 -1.941 -7.837 1.00 69.94 102 TYR A O 1
ATOM 818 N N . LEU A 1 103 ? -4.698 -0.124 -6.695 1.00 72.56 103 LEU A N 1
ATOM 819 C CA . LEU A 1 103 ? -5.812 -0.182 -5.742 1.00 72.56 103 LEU A CA 1
ATOM 820 C C . LEU A 1 103 ? -6.902 0.825 -6.083 1.00 72.56 103 LEU A C 1
ATOM 822 O O . LEU A 1 103 ? -8.068 0.465 -6.177 1.00 72.56 103 LEU A O 1
ATOM 826 N N . THR A 1 104 ? -6.542 2.090 -6.277 1.00 70.00 104 THR A N 1
ATOM 827 C CA . THR A 1 104 ? -7.535 3.148 -6.491 1.00 70.00 104 THR A CA 1
ATOM 828 C C . THR A 1 104 ? -7.985 3.171 -7.943 1.00 70.00 104 THR A C 1
ATOM 830 O O . THR A 1 104 ? -9.162 2.950 -8.235 1.00 70.00 104 THR A O 1
ATOM 833 N N . ASP A 1 105 ? -7.043 3.336 -8.870 1.00 74.44 105 ASP A N 1
ATOM 834 C CA . ASP A 1 105 ? -7.396 3.510 -10.277 1.00 74.44 105 ASP A CA 1
ATOM 835 C C . ASP A 1 105 ? -7.944 2.201 -10.879 1.00 74.44 105 ASP A C 1
ATOM 837 O O . ASP A 1 105 ? -8.767 2.230 -11.793 1.00 74.44 105 ASP A O 1
ATOM 841 N N . SER A 1 106 ? -7.525 1.031 -10.379 1.00 70.81 106 SER A N 1
ATOM 842 C CA . SER A 1 106 ? -8.037 -0.261 -10.861 1.00 70.81 106 SER A CA 1
ATOM 843 C C . SER A 1 106 ? -9.496 -0.498 -10.470 1.00 70.81 106 SER A C 1
ATOM 845 O O . SER A 1 106 ? -10.265 -0.982 -11.299 1.00 70.81 106 SER A O 1
ATOM 847 N N . VAL A 1 107 ? -9.894 -0.105 -9.257 1.00 73.31 107 VAL A N 1
ATOM 848 C CA . VAL A 1 107 ? -11.272 -0.221 -8.771 1.00 73.31 107 VAL A CA 1
ATOM 849 C C . VAL A 1 107 ? -12.177 0.717 -9.556 1.00 73.31 107 VAL A C 1
ATOM 851 O O . VAL A 1 107 ? -13.238 0.298 -10.016 1.00 73.31 107 VAL A O 1
ATOM 854 N N . GLU A 1 108 ? -11.745 1.954 -9.796 1.00 77.56 108 GLU A N 1
ATOM 855 C CA . GLU A 1 108 ? -12.485 2.897 -10.639 1.00 77.56 108 GLU A CA 1
ATOM 856 C C . GLU A 1 108 ? -12.645 2.376 -12.075 1.00 77.56 108 GLU A C 1
ATOM 858 O O . GLU A 1 108 ? -13.747 2.416 -12.638 1.00 77.56 108 GLU A O 1
ATOM 863 N N . ARG A 1 109 ? -11.575 1.816 -12.657 1.00 77.94 109 ARG A N 1
ATOM 864 C CA . ARG A 1 109 ? -11.625 1.166 -13.977 1.00 77.94 109 ARG A CA 1
ATOM 865 C C . ARG A 1 109 ? -12.578 -0.029 -13.983 1.00 77.94 109 ARG A C 1
ATOM 867 O O . ARG A 1 109 ? -13.398 -0.134 -14.895 1.00 77.94 109 ARG A O 1
ATOM 874 N N . ALA A 1 110 ? -12.508 -0.900 -12.978 1.00 74.19 110 ALA A N 1
ATOM 875 C CA . ALA A 1 110 ? -13.370 -2.072 -12.861 1.00 74.19 110 ALA A CA 1
ATOM 876 C C . ALA A 1 110 ? -14.844 -1.668 -12.735 1.00 74.19 110 ALA A C 1
ATOM 878 O O . ALA A 1 110 ? -15.683 -2.161 -13.485 1.00 74.19 110 ALA A O 1
ATOM 879 N N . LEU A 1 111 ? -15.158 -0.699 -11.870 1.00 83.12 111 LEU A N 1
ATOM 880 C CA . LEU A 1 111 ? -16.506 -0.147 -11.722 1.00 83.12 111 LEU A CA 1
ATOM 881 C C . LEU A 1 111 ? -17.023 0.467 -13.026 1.00 83.12 111 LEU A C 1
ATOM 883 O O . LEU A 1 111 ? -18.191 0.287 -13.365 1.00 83.12 111 LEU A O 1
ATOM 887 N N . SER A 1 112 ? -16.173 1.176 -13.770 1.00 87.50 112 SER A N 1
ATOM 888 C CA . SER A 1 112 ? -16.531 1.727 -15.082 1.00 87.50 112 SER A CA 1
ATOM 889 C C . SER A 1 112 ? -16.895 0.627 -16.083 1.00 87.50 112 SER A C 1
ATOM 891 O O . SER A 1 112 ? -17.908 0.735 -16.777 1.00 87.50 112 SER A O 1
ATOM 893 N N . ILE A 1 113 ? -16.122 -0.462 -16.128 1.00 85.19 113 ILE A N 1
ATOM 894 C CA . ILE A 1 113 ? -16.431 -1.624 -16.972 1.00 85.19 113 ILE A CA 1
ATOM 895 C C . ILE A 1 113 ? -17.736 -2.283 -16.524 1.00 85.19 113 ILE A C 1
ATOM 897 O O . ILE A 1 113 ? -18.604 -2.516 -17.361 1.00 85.19 113 ILE A O 1
ATOM 901 N N . TYR A 1 114 ? -17.921 -2.527 -15.225 1.00 88.00 114 TYR A N 1
ATOM 902 C CA . TYR A 1 114 ? -19.147 -3.140 -14.714 1.00 88.00 114 TYR A CA 1
ATOM 903 C C . TYR A 1 114 ? -20.387 -2.308 -15.019 1.00 88.00 114 TYR A C 1
ATOM 905 O O . TYR A 1 114 ? -21.392 -2.872 -15.438 1.00 88.00 114 TYR A O 1
ATOM 913 N N . LYS A 1 115 ? -20.310 -0.978 -14.904 1.00 92.44 115 LYS A N 1
ATOM 914 C CA . LYS A 1 115 ? -21.401 -0.085 -15.316 1.00 92.44 115 LYS A CA 1
ATOM 915 C C . LYS A 1 115 ? -21.747 -0.259 -16.793 1.00 92.44 115 LYS A C 1
ATOM 917 O O . LYS A 1 115 ? -22.917 -0.402 -17.116 1.00 92.44 115 LYS A O 1
ATOM 922 N N . LYS A 1 116 ? -20.745 -0.299 -17.679 1.00 91.69 116 LYS A N 1
ATOM 923 C CA . LYS A 1 116 ? -20.968 -0.510 -19.121 1.00 91.69 116 LYS A CA 1
ATOM 924 C C . LYS A 1 116 ? -21.617 -1.860 -19.411 1.00 91.69 116 LYS A C 1
ATOM 926 O O . LYS A 1 116 ? -22.545 -1.923 -20.206 1.00 91.69 116 LYS A O 1
ATOM 931 N N . VAL A 1 117 ? -21.134 -2.922 -18.765 1.00 88.94 117 VAL A N 1
ATOM 932 C CA . VAL A 1 117 ? -21.704 -4.268 -18.906 1.00 88.94 117 VAL A CA 1
ATOM 933 C C . VAL A 1 117 ? -23.148 -4.280 -18.420 1.00 88.94 117 VAL A C 1
ATOM 935 O O . VAL A 1 117 ? -24.016 -4.790 -19.115 1.00 88.94 117 VAL A O 1
ATOM 938 N N . TYR A 1 118 ? -23.415 -3.679 -17.264 1.00 91.00 118 TYR A N 1
ATOM 939 C CA . TYR A 1 118 ? -24.752 -3.609 -16.695 1.00 91.00 118 TYR A CA 1
ATOM 940 C C . TYR A 1 118 ? -25.727 -2.841 -17.603 1.00 91.00 118 TYR A C 1
ATOM 942 O O . TYR A 1 118 ? -26.789 -3.366 -17.914 1.00 91.00 118 TYR A O 1
ATOM 950 N N . SER A 1 119 ? -25.343 -1.669 -18.123 1.00 91.75 119 SER A N 1
ATOM 951 C CA . SER A 1 119 ? -26.170 -0.925 -19.087 1.00 91.75 119 SER A CA 1
ATOM 952 C C . SER A 1 119 ? -26.433 -1.716 -20.371 1.00 91.75 119 SER A C 1
ATOM 954 O O . SER A 1 119 ? -27.564 -1.756 -20.840 1.00 91.75 119 SER A O 1
ATOM 956 N N . ALA A 1 120 ? -25.420 -2.401 -20.910 1.00 90.31 120 ALA A N 1
ATOM 957 C CA . ALA A 1 120 ? -25.599 -3.253 -22.085 1.00 90.31 120 ALA A CA 1
ATOM 958 C C . ALA A 1 120 ? -26.546 -4.435 -21.811 1.00 90.31 120 ALA A C 1
ATOM 960 O O . ALA A 1 120 ? -27.289 -4.845 -22.697 1.00 90.31 120 ALA A O 1
ATOM 961 N N . LEU A 1 121 ? -26.535 -4.989 -20.594 1.00 89.25 121 LEU A N 1
ATOM 962 C CA . LEU A 1 121 ? -27.466 -6.043 -20.189 1.00 89.25 121 LEU A CA 1
ATOM 963 C C . LEU A 1 121 ? -28.898 -5.515 -20.028 1.00 89.25 121 LEU A C 1
ATOM 965 O O . LEU A 1 121 ? -29.825 -6.211 -20.428 1.00 89.25 121 LEU A O 1
ATOM 969 N N . GLU A 1 122 ? -29.090 -4.305 -19.493 1.00 90.00 122 GLU A N 1
ATOM 970 C CA . GLU A 1 122 ? -30.416 -3.673 -19.399 1.00 90.00 122 GLU A CA 1
ATOM 971 C C . GLU A 1 122 ? -31.036 -3.415 -20.777 1.00 90.00 122 GLU A C 1
ATOM 973 O O . GLU A 1 122 ? -32.221 -3.676 -20.962 1.00 90.00 122 GLU A O 1
ATOM 978 N N . GLU A 1 123 ? -30.246 -2.988 -21.766 1.00 89.75 123 GLU A N 1
ATOM 979 C CA . GLU A 1 123 ? -30.714 -2.799 -23.150 1.00 89.75 123 GLU A CA 1
ATOM 980 C C . GLU A 1 123 ? -31.175 -4.105 -23.823 1.00 89.75 123 GLU A C 1
ATOM 982 O O . GLU A 1 123 ? -31.964 -4.075 -24.769 1.00 89.75 123 GLU A O 1
ATOM 987 N N . LEU A 1 124 ? -30.691 -5.257 -23.348 1.00 87.88 124 LEU A N 1
ATOM 988 C CA . LEU A 1 124 ? -31.074 -6.579 -23.851 1.00 87.88 124 LEU A CA 1
ATOM 989 C C . LEU A 1 124 ? -32.327 -7.142 -23.168 1.00 87.88 124 LEU A C 1
ATOM 991 O O . LEU A 1 124 ? -32.878 -8.140 -23.643 1.00 87.88 124 LEU A O 1
ATOM 995 N N . LEU A 1 125 ? -32.774 -6.544 -22.061 1.00 78.06 125 LEU A N 1
ATOM 996 C CA . LEU A 1 125 ? -33.997 -6.962 -21.388 1.00 78.06 125 LEU A CA 1
ATOM 997 C C . LEU A 1 125 ? -35.219 -6.383 -22.124 1.00 78.06 125 LEU A C 1
ATOM 999 O O . LEU A 1 125 ? -35.219 -5.212 -22.505 1.00 78.06 125 LEU A O 1
ATOM 1003 N N . PRO A 1 126 ? -36.279 -7.183 -22.349 1.00 64.12 126 PRO A N 1
ATOM 1004 C CA . PRO A 1 126 ? -37.495 -6.682 -22.976 1.00 64.12 126 PRO A CA 1
ATOM 1005 C C . PRO A 1 126 ? -38.138 -5.592 -22.100 1.00 64.12 126 PRO A C 1
ATOM 1007 O O . PRO A 1 126 ? -38.064 -5.687 -20.872 1.00 64.12 126 PRO A O 1
ATOM 1010 N N . PRO A 1 127 ? -38.790 -4.576 -22.700 1.00 72.88 127 PRO A N 1
ATOM 1011 C CA . PRO A 1 127 ? -39.463 -3.535 -21.934 1.00 72.88 127 PRO A CA 1
ATOM 1012 C C . PRO A 1 127 ? -40.556 -4.160 -21.057 1.00 72.88 127 PRO A C 1
ATOM 1014 O O . PRO A 1 127 ? -41.414 -4.888 -21.561 1.00 72.88 127 PRO A O 1
ATOM 1017 N N . THR A 1 128 ? -40.482 -3.895 -19.751 1.00 62.69 128 THR A N 1
ATOM 1018 C CA . THR A 1 128 ? -41.517 -4.230 -18.757 1.00 62.69 128 THR A CA 1
ATOM 1019 C C . THR A 1 128 ? -42.741 -3.347 -18.889 1.00 62.69 128 THR A C 1
ATOM 1021 O O . THR A 1 128 ? -42.544 -2.122 -19.065 1.00 62.69 128 THR A O 1
#

Radius of gyration: 35.14 Å; chains: 1; bounding box: 78×81×73 Å